Protein AF-A0A2J8XFM3-F1 (afdb_monomer)

Sequence (102 aa):
MSAQSVEEDSILIIPTPDEEEKILRVKLEEDPDGEEGSSIPWNHLPDPEIFRQRFRQFGYQDSPGPREAVSQLRELCRLWLRPETHTKEQILE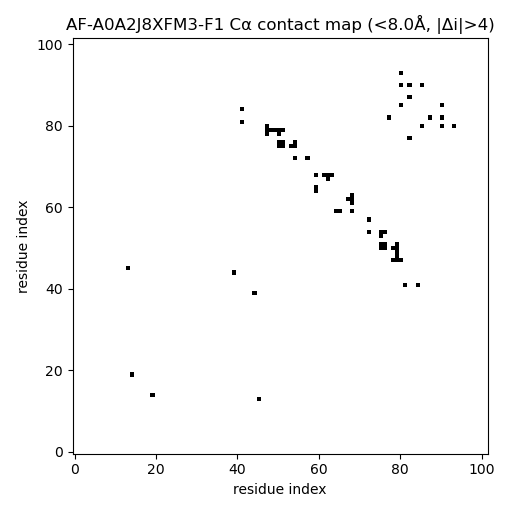LVVLEQFVA

Structure (mmCIF, N/CA/C/O backbone):
data_AF-A0A2J8XFM3-F1
#
_entry.id   AF-A0A2J8XFM3-F1
#
loop_
_atom_site.group_PDB
_atom_site.id
_atom_site.type_symbol
_atom_site.label_atom_id
_atom_site.label_alt_id
_atom_site.label_comp_id
_atom_site.label_asym_id
_atom_site.label_entity_id
_atom_site.label_seq_id
_atom_site.pdbx_PDB_ins_code
_atom_site.Cartn_x
_atom_site.Cartn_y
_atom_site.Cartn_z
_atom_site.occupancy
_atom_site.B_iso_or_equiv
_atom_site.auth_seq_id
_atom_site.auth_comp_id
_atom_site.auth_asym_id
_atom_site.auth_atom_id
_atom_site.pdbx_PDB_model_num
ATOM 1 N N . MET A 1 1 ? 31.824 10.705 43.039 1.00 39.97 1 MET A N 1
ATOM 2 C CA . MET A 1 1 ? 31.173 12.011 42.811 1.00 39.97 1 MET A CA 1
ATOM 3 C C . MET A 1 1 ? 30.597 11.974 41.410 1.00 39.97 1 MET A C 1
ATOM 5 O O . MET A 1 1 ? 31.357 11.769 40.475 1.00 39.97 1 MET A O 1
ATOM 9 N N . SER A 1 2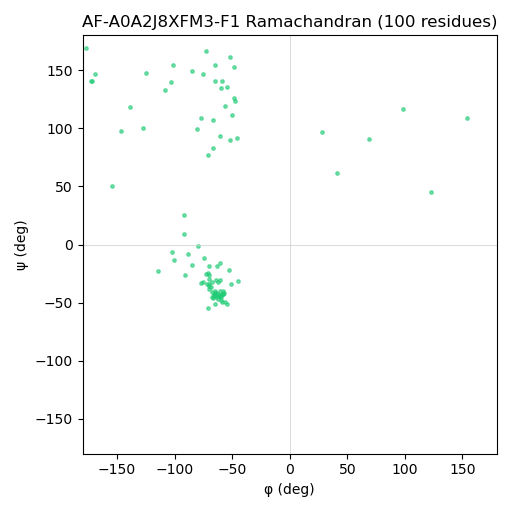 ? 29.271 12.030 41.310 1.00 49.31 2 SER A N 1
ATOM 10 C CA . SER A 1 2 ? 28.509 11.991 40.059 1.00 49.31 2 SER A CA 1
ATOM 11 C C . SER A 1 2 ? 28.399 13.376 39.427 1.00 49.31 2 SER A C 1
ATOM 13 O O . SER A 1 2 ? 28.301 14.361 40.153 1.00 49.31 2 SER A O 1
ATOM 15 N N . ALA A 1 3 ? 28.326 13.404 38.099 1.00 37.09 3 ALA A N 1
ATOM 16 C CA . ALA A 1 3 ? 27.630 14.378 37.254 1.00 37.09 3 ALA A CA 1
ATOM 17 C C . ALA A 1 3 ? 27.718 13.838 35.810 1.00 37.09 3 ALA A C 1
ATOM 19 O O . ALA A 1 3 ? 28.763 13.307 35.452 1.00 37.09 3 ALA A O 1
ATOM 20 N N . GLN A 1 4 ? 26.741 13.905 34.912 1.00 37.56 4 GLN A N 1
ATOM 21 C CA . GLN A 1 4 ? 25.311 14.205 34.946 1.00 37.56 4 GLN A CA 1
ATOM 22 C C . GLN A 1 4 ? 24.790 13.813 33.547 1.00 37.56 4 GLN A C 1
A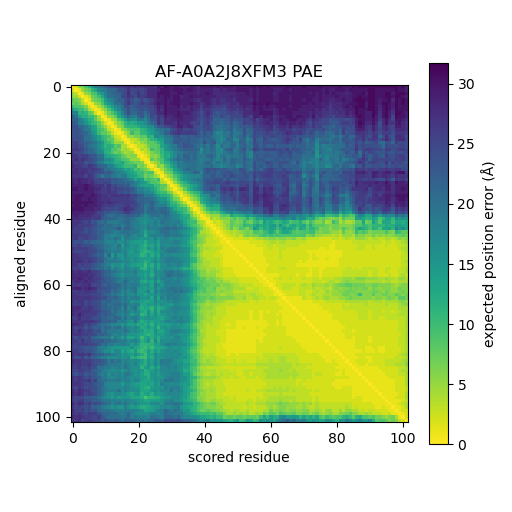TOM 24 O O . GLN A 1 4 ? 25.532 13.897 32.571 1.00 37.56 4 GLN A O 1
ATOM 29 N N . SER A 1 5 ? 23.549 13.340 33.475 1.00 49.31 5 SER A N 1
ATOM 30 C CA . SER A 1 5 ? 22.836 12.972 32.247 1.00 49.31 5 SER A CA 1
ATOM 31 C C . SER A 1 5 ? 22.593 14.191 31.352 1.00 49.31 5 SER A C 1
ATOM 33 O O . SER A 1 5 ? 22.199 15.232 31.876 1.00 49.31 5 SER A O 1
ATOM 35 N N . VAL A 1 6 ? 22.733 14.031 30.036 1.00 38.16 6 VAL A N 1
ATOM 36 C CA . VAL A 1 6 ? 21.989 14.807 29.033 1.00 38.16 6 VAL A CA 1
ATOM 37 C C . VAL A 1 6 ? 21.565 13.860 27.914 1.00 38.16 6 VAL A C 1
ATOM 39 O O . VAL A 1 6 ? 22.383 13.172 27.307 1.00 38.16 6 VAL A O 1
ATOM 42 N N . GLU A 1 7 ? 20.250 13.765 27.771 1.00 54.84 7 GLU A N 1
ATOM 43 C CA . GLU A 1 7 ? 19.514 13.207 26.644 1.00 54.84 7 GLU A CA 1
ATOM 44 C C . GLU A 1 7 ? 19.891 13.987 25.385 1.00 54.84 7 GLU A C 1
ATOM 46 O O . GLU A 1 7 ? 20.005 15.199 25.492 1.00 54.84 7 GLU A O 1
ATOM 51 N N . GLU A 1 8 ? 20.047 13.338 24.229 1.00 44.75 8 GLU A N 1
ATOM 52 C CA . GLU A 1 8 ? 19.640 13.916 22.942 1.00 44.75 8 GLU A CA 1
ATOM 53 C C . GLU A 1 8 ? 19.751 12.892 21.805 1.00 44.75 8 GLU A C 1
ATOM 55 O O . GLU A 1 8 ? 20.661 12.066 21.749 1.00 44.75 8 GLU A O 1
ATOM 60 N N . ASP A 1 9 ? 18.744 12.974 20.938 1.00 35.03 9 ASP A N 1
ATOM 61 C CA . ASP A 1 9 ? 18.542 12.279 19.675 1.00 35.03 9 ASP A CA 1
ATOM 62 C C . ASP A 1 9 ? 18.275 10.772 19.731 1.00 35.03 9 ASP A C 1
ATOM 64 O O . ASP A 1 9 ? 19.139 9.907 19.574 1.00 35.03 9 ASP A O 1
ATOM 68 N N . SER A 1 10 ? 16.974 10.470 19.801 1.00 41.25 10 SER A N 1
ATOM 69 C CA . SER A 1 10 ? 16.411 9.346 19.054 1.00 41.25 10 SER A CA 1
ATOM 70 C C . SER A 1 10 ? 16.844 9.497 17.596 1.00 41.25 10 SER A C 1
ATOM 72 O O . SER A 1 10 ? 16.178 10.168 16.811 1.00 41.25 10 SER A O 1
ATOM 74 N N . ILE A 1 11 ? 17.997 8.922 17.254 1.00 41.75 11 ILE A N 1
ATOM 75 C CA . ILE A 1 11 ? 18.446 8.766 15.880 1.00 41.75 11 ILE A CA 1
ATOM 76 C C . ILE A 1 11 ? 17.271 8.145 15.128 1.00 41.75 11 ILE A C 1
ATOM 78 O O . ILE A 1 11 ? 16.874 7.007 15.389 1.00 41.75 11 ILE A O 1
ATOM 82 N N . LEU A 1 12 ? 16.673 8.928 14.229 1.00 47.50 12 LEU A N 1
ATOM 83 C CA . LEU A 1 12 ? 15.843 8.392 13.169 1.00 47.50 12 LEU A CA 1
ATOM 84 C C . LEU A 1 12 ? 16.782 7.495 12.368 1.00 47.50 12 LEU A C 1
ATOM 86 O O . LEU A 1 12 ? 17.526 7.969 11.510 1.00 47.50 12 LEU A O 1
ATOM 90 N N . ILE A 1 13 ? 16.812 6.206 12.708 1.00 42.06 13 ILE A N 1
ATOM 91 C CA . ILE A 1 13 ? 17.379 5.179 11.844 1.00 42.06 13 ILE A CA 1
ATOM 92 C C . ILE A 1 13 ? 16.438 5.160 10.646 1.00 42.06 13 ILE A C 1
ATOM 94 O O . ILE A 1 13 ? 15.465 4.417 10.628 1.00 42.06 13 ILE A O 1
ATOM 98 N N . ILE A 1 14 ? 16.659 6.071 9.697 1.00 43.75 14 ILE A N 1
ATOM 99 C CA . ILE A 1 14 ? 16.101 5.965 8.358 1.00 43.75 14 ILE A CA 1
ATOM 100 C C . ILE A 1 14 ? 16.816 4.739 7.790 1.00 43.75 14 ILE A C 1
ATOM 102 O O . ILE A 1 14 ? 18.032 4.814 7.583 1.00 43.75 14 ILE A O 1
ATOM 106 N N . PRO A 1 15 ? 16.133 3.589 7.648 1.00 45.50 15 PRO A N 1
ATOM 107 C CA . PRO A 1 15 ? 16.789 2.401 7.137 1.00 45.50 15 PRO A CA 1
ATOM 108 C C . PRO A 1 15 ? 17.311 2.721 5.737 1.00 45.50 15 PRO A C 1
ATOM 110 O O . PRO A 1 15 ? 16.645 3.379 4.936 1.00 45.50 15 PRO A O 1
ATOM 113 N N . THR A 1 16 ? 18.555 2.330 5.480 1.00 40.66 16 THR A N 1
ATOM 114 C CA . THR A 1 16 ? 19.194 2.583 4.186 1.00 40.66 16 THR A CA 1
ATOM 115 C C . THR A 1 16 ? 18.469 1.800 3.084 1.00 40.66 16 THR A C 1
ATOM 117 O O . THR A 1 16 ? 17.885 0.754 3.380 1.00 40.66 16 THR A O 1
ATOM 120 N N . PRO A 1 17 ? 18.521 2.237 1.811 1.00 52.81 17 PRO A N 1
ATOM 121 C CA . PRO A 1 17 ? 17.846 1.546 0.707 1.00 52.81 17 PRO A CA 1
ATOM 122 C C . PRO A 1 17 ? 18.171 0.046 0.649 1.00 52.81 17 PRO A C 1
ATOM 124 O O . PRO A 1 17 ? 17.303 -0.768 0.348 1.00 52.81 17 PRO A O 1
ATOM 127 N N . ASP A 1 18 ? 19.400 -0.328 1.017 1.00 48.00 18 ASP A N 1
ATOM 128 C CA . ASP A 1 18 ? 19.865 -1.714 1.084 1.00 48.00 18 ASP A CA 1
ATOM 129 C C . ASP A 1 18 ? 19.236 -2.522 2.237 1.00 48.00 18 ASP A C 1
ATOM 131 O O . ASP A 1 18 ? 18.981 -3.721 2.087 1.00 48.00 18 ASP A O 1
ATOM 135 N N . GLU A 1 19 ? 18.957 -1.890 3.383 1.00 53.16 19 GLU A N 1
ATOM 136 C CA . GLU A 1 19 ? 18.265 -2.508 4.524 1.00 53.16 19 GLU A CA 1
ATOM 137 C C . GLU A 1 19 ? 16.756 -2.615 4.292 1.00 53.16 19 GLU A C 1
ATOM 139 O O . GLU A 1 19 ? 16.143 -3.605 4.684 1.00 53.16 19 GLU A O 1
ATOM 144 N N . GLU A 1 20 ? 16.160 -1.662 3.582 1.00 51.53 20 GLU A N 1
ATOM 145 C CA . GLU A 1 20 ? 14.763 -1.734 3.151 1.00 51.53 20 GLU A CA 1
ATOM 146 C C . GLU A 1 20 ? 14.561 -2.794 2.071 1.00 51.53 20 GLU A C 1
ATOM 148 O O . GLU A 1 20 ? 13.585 -3.544 2.114 1.00 51.53 20 GLU A O 1
ATOM 153 N N . GLU A 1 21 ? 15.519 -2.931 1.147 1.00 50.19 21 GLU A N 1
ATOM 154 C CA . GLU A 1 21 ? 15.536 -4.058 0.222 1.00 50.19 21 GLU A CA 1
ATOM 155 C C . GLU A 1 21 ? 15.740 -5.364 0.991 1.00 50.19 21 GLU A C 1
ATOM 157 O O . GLU A 1 21 ? 15.222 -6.385 0.578 1.00 50.19 21 GLU A O 1
ATOM 162 N N . LYS A 1 22 ? 16.446 -5.372 2.129 1.00 42.03 22 LYS A N 1
ATOM 163 C CA . LYS A 1 22 ? 16.594 -6.561 2.983 1.00 42.03 22 LYS A CA 1
ATOM 164 C C . LYS A 1 22 ? 15.306 -6.919 3.731 1.00 42.03 22 LYS A C 1
ATOM 166 O O . LYS A 1 22 ? 15.040 -8.107 3.882 1.00 42.03 22 LYS A O 1
ATOM 171 N N . ILE A 1 23 ? 14.504 -5.930 4.133 1.00 53.75 23 ILE A N 1
ATOM 172 C CA . ILE A 1 23 ? 13.144 -6.122 4.669 1.00 53.75 23 ILE A CA 1
ATOM 173 C C . ILE A 1 23 ? 12.223 -6.687 3.574 1.00 53.75 23 ILE A C 1
ATOM 175 O O . ILE A 1 23 ? 11.514 -7.659 3.814 1.00 53.75 23 ILE A O 1
ATOM 179 N N . LEU A 1 24 ? 12.306 -6.159 2.348 1.00 49.88 24 LEU A N 1
ATOM 180 C CA . LEU A 1 24 ? 11.580 -6.660 1.169 1.00 49.88 24 LEU A CA 1
ATOM 181 C C . LEU A 1 24 ? 12.118 -8.012 0.649 1.00 49.88 24 LEU A C 1
ATOM 183 O O . LEU A 1 24 ? 11.388 -8.767 0.012 1.00 49.88 24 LEU A O 1
ATOM 187 N N . ARG A 1 25 ? 13.388 -8.339 0.929 1.00 45.91 25 ARG A N 1
ATOM 188 C CA . ARG A 1 25 ? 14.081 -9.585 0.547 1.00 45.91 25 ARG A CA 1
ATOM 189 C C . ARG A 1 25 ? 13.998 -10.685 1.603 1.00 45.91 25 ARG A C 1
ATOM 191 O O . ARG A 1 25 ? 14.657 -11.714 1.421 1.00 45.91 25 ARG A O 1
ATOM 198 N N . VAL A 1 26 ? 13.199 -10.550 2.669 1.00 46.38 26 VAL A N 1
ATOM 199 C CA . VAL A 1 26 ? 12.851 -11.704 3.520 1.00 46.38 26 VAL A CA 1
ATOM 200 C C . VAL A 1 26 ? 11.905 -12.618 2.734 1.00 46.38 26 VAL A C 1
ATOM 202 O O . VAL A 1 26 ? 10.694 -12.595 2.879 1.00 46.38 26 VAL A O 1
ATOM 205 N N . LYS A 1 27 ? 12.538 -13.363 1.825 1.00 46.44 27 LYS A N 1
ATOM 206 C CA . LYS A 1 27 ? 12.164 -1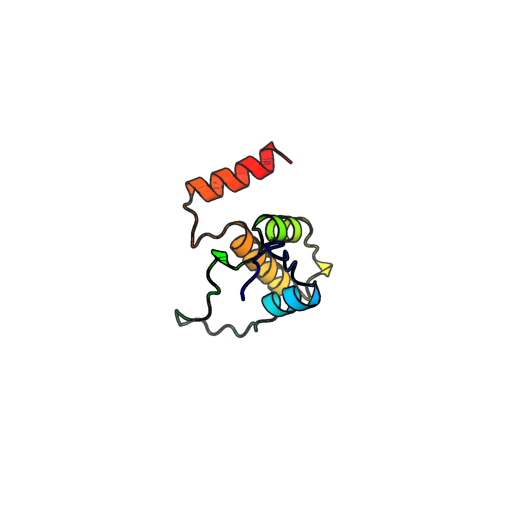4.608 1.165 1.00 46.44 27 LYS A CA 1
ATOM 207 C C . LYS A 1 27 ? 10.668 -14.853 1.012 1.00 46.44 27 LYS A C 1
ATOM 209 O O . LYS A 1 27 ? 10.016 -15.473 1.842 1.00 46.44 27 LYS A O 1
ATOM 214 N N . LEU A 1 28 ? 10.220 -14.491 -0.182 1.00 59.56 28 LEU A N 1
ATOM 215 C CA . LEU A 1 28 ? 9.305 -15.289 -0.980 1.00 59.56 28 LEU A CA 1
ATOM 216 C C . LEU A 1 28 ? 9.758 -16.767 -1.001 1.00 59.56 28 LEU A C 1
ATOM 218 O O . LEU A 1 28 ? 10.554 -17.163 -1.848 1.00 59.56 28 LEU A O 1
ATOM 222 N N . GLU A 1 29 ? 9.248 -17.564 -0.071 1.00 46.06 29 GLU A N 1
ATOM 223 C CA . GLU A 1 29 ? 8.879 -18.961 -0.300 1.00 46.06 29 GLU A CA 1
ATOM 224 C C . GLU A 1 29 ? 7.428 -19.080 0.183 1.00 46.06 29 GLU A C 1
ATOM 226 O O . GLU A 1 29 ? 7.144 -19.057 1.377 1.00 46.06 29 GLU A O 1
ATOM 231 N N . GLU A 1 30 ? 6.495 -19.060 -0.771 1.00 51.41 30 GLU A N 1
ATOM 232 C CA . GLU A 1 30 ? 5.077 -19.315 -0.518 1.00 51.41 30 GLU A CA 1
ATOM 233 C C . GLU A 1 30 ? 4.879 -20.832 -0.345 1.00 51.41 30 GLU A C 1
ATOM 235 O O . GLU A 1 30 ? 4.922 -21.559 -1.335 1.00 51.41 30 GLU A O 1
ATOM 240 N N . ASP A 1 31 ? 4.606 -21.286 0.881 1.00 35.81 31 ASP A N 1
ATOM 241 C CA . ASP A 1 31 ? 3.778 -22.473 1.140 1.00 35.81 31 ASP A CA 1
ATOM 242 C C . ASP A 1 31 ? 2.425 -21.989 1.717 1.00 35.81 31 ASP A C 1
ATOM 244 O O . ASP A 1 31 ? 2.417 -21.117 2.591 1.00 35.81 31 ASP A O 1
ATOM 248 N N . PRO A 1 32 ? 1.265 -22.476 1.224 1.00 53.00 32 PRO A N 1
ATOM 249 C CA . PRO A 1 32 ? -0.032 -21.819 1.416 1.00 53.00 32 PRO A CA 1
ATOM 250 C C . PRO A 1 32 ? -0.835 -22.280 2.645 1.00 53.00 32 PRO A C 1
ATOM 252 O O . PRO A 1 32 ? -2.053 -22.133 2.640 1.00 53.00 32 PRO A O 1
ATOM 255 N N . ASP A 1 33 ? -0.204 -22.797 3.701 1.00 43.91 33 ASP A N 1
ATOM 256 C CA . ASP A 1 33 ? -0.919 -23.298 4.882 1.00 43.91 33 ASP A CA 1
ATOM 257 C C . ASP A 1 33 ? -0.112 -23.053 6.170 1.00 43.91 33 ASP A C 1
ATOM 259 O O . ASP A 1 33 ? 0.770 -23.834 6.520 1.00 43.91 33 ASP A O 1
ATOM 263 N N . GLY A 1 34 ? -0.413 -21.984 6.911 1.00 41.75 34 GLY A N 1
ATOM 264 C CA . GLY A 1 34 ? 0.159 -21.805 8.248 1.00 41.75 34 GLY A CA 1
ATOM 265 C C . GLY A 1 34 ? 0.247 -20.359 8.698 1.00 41.75 34 GLY A C 1
ATOM 266 O O . GLY A 1 34 ? 1.078 -19.590 8.224 1.00 41.75 34 GLY A O 1
ATOM 267 N N . GLU A 1 35 ? -0.608 -20.007 9.652 1.00 50.84 35 GLU A N 1
ATOM 268 C CA . GLU A 1 35 ? -0.355 -18.901 10.564 1.00 50.84 35 GLU A CA 1
ATOM 269 C C . GLU A 1 35 ? 1.058 -18.974 11.170 1.00 50.84 35 GLU A C 1
ATOM 271 O O . GLU A 1 35 ? 1.592 -20.049 11.433 1.00 50.84 35 GLU A O 1
ATOM 276 N N . GLU A 1 36 ? 1.540 -17.778 11.518 1.00 47.84 36 GLU A N 1
ATOM 277 C CA . GLU A 1 36 ? 2.465 -17.494 12.617 1.00 47.84 36 GLU A CA 1
ATOM 278 C C . GLU A 1 36 ? 3.961 -17.339 12.276 1.00 47.84 36 GLU A C 1
ATOM 280 O O . GLU A 1 36 ? 4.682 -18.274 11.945 1.00 47.84 36 GLU A O 1
ATOM 285 N N . GLY A 1 37 ? 4.463 -16.119 12.522 1.00 47.16 37 GLY A N 1
ATOM 286 C CA . GLY A 1 37 ? 5.706 -16.021 13.288 1.00 47.16 37 GLY A CA 1
ATOM 287 C C . GLY A 1 37 ? 6.908 -15.312 12.672 1.00 47.16 37 GLY A C 1
ATOM 288 O O . GLY A 1 37 ? 8.025 -15.783 12.857 1.00 47.16 37 GLY A O 1
ATOM 289 N N . SER A 1 38 ? 6.747 -14.137 12.057 1.00 51.09 38 SER A N 1
ATOM 290 C CA . SER A 1 38 ? 7.800 -13.108 12.171 1.00 51.09 38 SER A CA 1
ATOM 291 C C . SER A 1 38 ? 7.260 -11.690 11.980 1.00 51.09 38 SER A C 1
ATOM 293 O O . SER A 1 38 ? 7.755 -10.907 11.175 1.00 51.09 38 SER A O 1
ATOM 295 N N . SER A 1 39 ? 6.193 -11.341 12.698 1.00 57.59 39 SER A N 1
ATOM 296 C CA . SER A 1 39 ? 5.671 -9.977 12.636 1.00 57.59 39 SER A CA 1
ATOM 297 C C . SER A 1 39 ? 6.517 -9.087 13.533 1.00 57.59 39 SER A C 1
ATOM 299 O O . SER A 1 39 ? 6.319 -9.049 14.748 1.00 57.59 39 SER A O 1
ATOM 301 N N . ILE A 1 40 ? 7.459 -8.356 12.935 1.00 62.28 40 ILE A N 1
ATOM 302 C CA . ILE A 1 40 ? 7.964 -7.124 13.544 1.00 62.28 40 ILE A CA 1
ATOM 303 C C . ILE A 1 40 ? 6.721 -6.326 13.974 1.00 62.28 40 ILE A C 1
ATOM 305 O O . ILE A 1 40 ? 5.847 -6.093 13.134 1.00 62.28 40 ILE A O 1
ATOM 309 N N . PRO A 1 41 ? 6.575 -5.954 15.259 1.00 69.56 41 PRO A N 1
ATOM 310 C CA . PRO A 1 41 ? 5.413 -5.192 15.687 1.00 69.56 41 PRO A CA 1
ATOM 311 C C . PRO A 1 41 ? 5.292 -3.928 14.835 1.00 69.56 41 PRO A C 1
ATOM 313 O O . PRO A 1 41 ? 6.289 -3.238 14.627 1.00 69.56 41 PRO A O 1
ATOM 316 N N . TRP A 1 42 ? 4.084 -3.598 14.369 1.00 71.94 42 TRP A N 1
ATOM 317 C CA . TRP A 1 42 ? 3.825 -2.441 13.496 1.00 71.94 42 TRP A CA 1
ATOM 318 C C . TRP A 1 42 ? 4.377 -1.113 14.039 1.00 71.94 42 TRP A C 1
ATOM 320 O O . TRP A 1 42 ? 4.654 -0.188 13.279 1.00 71.94 42 TRP A O 1
ATOM 330 N N . ASN A 1 43 ? 4.592 -1.039 15.353 1.00 69.31 43 ASN A N 1
ATOM 331 C CA . ASN A 1 43 ? 5.197 0.093 16.053 1.00 69.31 43 ASN A CA 1
ATOM 332 C C . ASN A 1 43 ? 6.700 0.280 15.769 1.00 69.31 43 ASN A C 1
ATOM 334 O O . ASN A 1 43 ? 7.229 1.353 16.032 1.00 69.31 43 ASN A O 1
ATOM 338 N N . HIS A 1 44 ? 7.388 -0.743 15.261 1.00 76.44 44 HIS A N 1
ATOM 339 C CA . HIS A 1 44 ? 8.800 -0.686 14.866 1.00 76.44 44 HIS A CA 1
ATOM 340 C C . HIS A 1 44 ? 8.986 -0.568 13.352 1.00 76.44 44 HIS A C 1
ATOM 342 O O . HIS A 1 44 ? 10.115 -0.416 12.890 1.00 76.44 44 HIS A O 1
ATOM 348 N N . LEU A 1 45 ? 7.902 -0.668 12.578 1.00 78.38 45 LEU A N 1
ATOM 349 C CA . LEU A 1 45 ? 7.971 -0.462 11.140 1.00 78.38 45 LEU A CA 1
ATOM 350 C C . LEU A 1 45 ? 8.097 1.034 10.824 1.00 78.38 45 LEU A C 1
ATOM 352 O O . LEU A 1 45 ? 7.495 1.849 11.532 1.00 78.38 45 LEU A O 1
ATOM 356 N N . PRO A 1 46 ? 8.823 1.386 9.746 1.00 83.69 46 PRO A N 1
ATOM 357 C CA . PRO A 1 46 ? 8.926 2.759 9.264 1.00 83.69 46 PRO A CA 1
ATOM 358 C C . PRO A 1 46 ? 7.557 3.417 9.059 1.00 83.69 46 PRO A C 1
ATOM 360 O O . PRO A 1 46 ? 6.532 2.733 8.941 1.00 83.69 46 PRO A O 1
ATOM 363 N N . ASP A 1 47 ? 7.554 4.748 9.003 1.00 89.19 47 ASP A N 1
ATOM 364 C CA . ASP A 1 47 ? 6.349 5.550 8.781 1.00 89.19 47 ASP A CA 1
ATOM 365 C C . ASP A 1 47 ? 5.535 5.006 7.583 1.00 89.19 47 ASP A C 1
ATOM 367 O O . ASP A 1 47 ? 6.101 4.841 6.494 1.00 89.19 47 ASP A O 1
ATOM 371 N N . PRO A 1 48 ? 4.226 4.714 7.755 1.00 90.62 48 PRO A N 1
ATOM 372 C CA . PRO A 1 48 ? 3.324 4.326 6.668 1.00 90.62 48 PRO A CA 1
ATOM 373 C C . PRO A 1 48 ? 3.434 5.187 5.403 1.00 90.62 48 PRO A C 1
ATOM 375 O O . PRO A 1 48 ? 3.245 4.681 4.294 1.00 90.62 48 PRO A O 1
ATOM 378 N N . GLU A 1 49 ? 3.762 6.472 5.554 1.00 92.38 49 GLU A N 1
ATOM 379 C CA . GLU A 1 49 ? 3.908 7.419 4.451 1.00 92.38 49 GLU A CA 1
ATOM 380 C C . GLU A 1 49 ? 5.029 7.031 3.472 1.00 92.38 49 GLU A C 1
ATOM 382 O O . GLU A 1 49 ? 4.890 7.215 2.260 1.00 92.38 49 GLU A O 1
ATOM 387 N N . ILE A 1 50 ? 6.107 6.403 3.955 1.00 93.50 50 ILE A N 1
ATOM 388 C CA . ILE A 1 50 ? 7.207 5.921 3.102 1.00 93.50 50 ILE A CA 1
ATOM 389 C C . ILE A 1 50 ? 6.694 4.839 2.143 1.00 93.50 50 ILE A C 1
ATOM 391 O O . ILE A 1 50 ? 6.989 4.854 0.944 1.00 93.50 50 ILE A O 1
ATOM 395 N N . PHE A 1 51 ? 5.887 3.906 2.652 1.00 94.38 51 PHE A N 1
ATOM 396 C CA . PHE A 1 51 ? 5.322 2.820 1.852 1.00 94.38 51 PHE A CA 1
ATOM 397 C C . PHE A 1 51 ? 4.270 3.324 0.868 1.00 94.38 51 PHE A C 1
ATOM 399 O O . PHE A 1 51 ? 4.231 2.852 -0.270 1.00 94.38 51 PH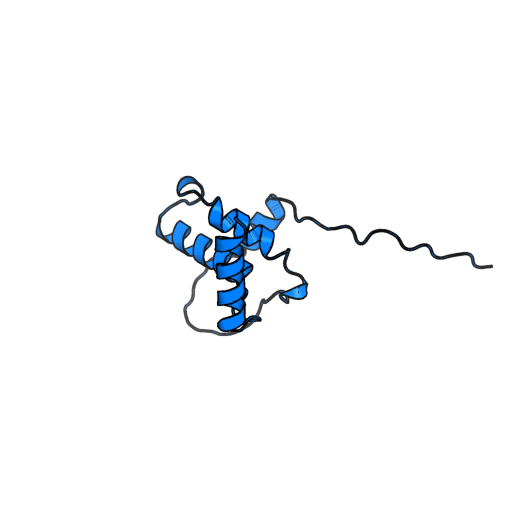E A O 1
ATOM 406 N N . ARG A 1 52 ? 3.481 4.334 1.256 1.00 94.38 52 ARG A N 1
ATOM 407 C CA . ARG A 1 52 ? 2.550 5.007 0.344 1.00 94.38 52 ARG A CA 1
ATOM 408 C C . ARG A 1 52 ? 3.275 5.609 -0.854 1.00 94.38 52 ARG A C 1
ATOM 410 O O . ARG A 1 52 ? 2.876 5.386 -1.997 1.00 94.38 52 ARG A O 1
ATOM 417 N N . GLN A 1 53 ? 4.347 6.357 -0.605 1.00 94.31 53 GLN A N 1
ATOM 418 C CA . GLN A 1 53 ? 5.118 6.996 -1.670 1.00 94.31 53 GLN A CA 1
ATOM 419 C C . GLN A 1 53 ? 5.709 5.959 -2.623 1.00 94.31 53 GLN A C 1
ATOM 421 O O . GLN A 1 53 ? 5.565 6.103 -3.836 1.00 94.31 53 GLN A O 1
ATOM 426 N N . ARG A 1 54 ? 6.283 4.873 -2.092 1.00 94.81 54 ARG A N 1
ATOM 427 C CA . ARG A 1 54 ? 6.781 3.752 -2.905 1.00 94.81 54 ARG A CA 1
ATOM 428 C C . ARG A 1 54 ? 5.685 3.107 -3.731 1.00 94.81 54 ARG A C 1
ATOM 430 O O . ARG A 1 54 ? 5.884 2.893 -4.917 1.00 94.81 54 ARG A O 1
ATOM 437 N N . PHE A 1 55 ? 4.524 2.847 -3.134 1.00 95.56 55 PHE A N 1
ATOM 438 C CA . PHE A 1 55 ? 3.381 2.280 -3.844 1.00 95.56 55 PHE A CA 1
ATOM 439 C C . PHE A 1 55 ? 2.958 3.157 -5.031 1.00 95.56 55 PHE A C 1
ATOM 441 O O . PHE A 1 55 ? 2.685 2.646 -6.113 1.00 95.56 55 PHE A O 1
ATOM 448 N N . ARG A 1 56 ? 2.934 4.484 -4.851 1.00 94.50 56 ARG A N 1
ATOM 449 C CA . ARG A 1 56 ? 2.544 5.438 -5.901 1.00 94.50 56 ARG A CA 1
ATOM 450 C C . ARG A 1 56 ? 3.613 5.653 -6.969 1.00 94.50 56 ARG A C 1
ATOM 452 O O . ARG A 1 56 ? 3.262 5.915 -8.115 1.00 94.50 56 ARG A O 1
ATOM 459 N N . GLN A 1 57 ? 4.886 5.568 -6.597 1.00 95.44 57 GLN A N 1
ATOM 460 C CA . GLN A 1 57 ? 6.018 5.753 -7.509 1.00 95.44 57 GLN A CA 1
ATOM 461 C C . GLN A 1 57 ? 6.450 4.454 -8.200 1.00 95.44 57 GLN A C 1
ATOM 463 O O . GLN A 1 57 ? 7.268 4.508 -9.113 1.00 95.44 57 GLN A O 1
ATOM 468 N N . PHE A 1 58 ? 5.895 3.314 -7.784 1.00 95.81 58 PHE A N 1
ATOM 469 C CA . PHE A 1 58 ? 6.210 2.003 -8.330 1.00 95.81 58 PHE A CA 1
ATOM 470 C C . PHE A 1 58 ? 5.977 1.950 -9.844 1.00 95.81 58 PHE A C 1
ATOM 472 O O . PHE A 1 58 ? 4.854 2.120 -10.330 1.00 95.81 58 PHE A O 1
ATOM 479 N N . GLY A 1 59 ? 7.041 1.678 -10.592 1.00 93.94 59 GLY A N 1
ATOM 480 C CA . GLY A 1 59 ? 7.008 1.421 -12.019 1.00 93.94 59 GLY A CA 1
ATOM 481 C C . GLY A 1 59 ? 7.102 -0.069 -12.323 1.00 93.94 59 GLY A C 1
ATOM 482 O O . GLY A 1 59 ? 7.670 -0.859 -11.578 1.00 93.94 59 GLY A O 1
ATOM 483 N N . TYR A 1 60 ? 6.580 -0.481 -13.477 1.00 91.44 60 TYR A N 1
ATOM 484 C CA . TYR A 1 60 ? 6.659 -1.884 -13.894 1.00 91.44 60 TYR A CA 1
ATOM 485 C C . TYR A 1 60 ? 8.110 -2.373 -14.047 1.00 91.44 60 TYR A C 1
ATOM 487 O O . TYR A 1 60 ? 8.405 -3.538 -13.785 1.00 91.44 60 TYR A O 1
ATOM 495 N N . GLN A 1 61 ? 9.022 -1.470 -14.421 1.00 92.31 61 GLN A N 1
ATOM 496 C CA . GLN A 1 61 ? 10.456 -1.736 -14.533 1.00 92.31 61 GLN A CA 1
ATOM 497 C C . GLN A 1 61 ? 11.129 -2.113 -13.206 1.00 92.31 61 GLN A C 1
ATOM 499 O O . GLN A 1 61 ? 12.210 -2.694 -13.232 1.00 92.31 61 GLN A O 1
ATOM 504 N N . ASP A 1 62 ? 10.494 -1.813 -12.071 1.00 85.62 62 ASP A N 1
ATOM 505 C CA . ASP A 1 62 ? 11.005 -2.146 -10.738 1.00 85.62 62 ASP A CA 1
ATOM 506 C C . ASP A 1 62 ? 10.744 -3.622 -10.380 1.00 85.62 62 ASP A C 1
ATOM 508 O O . ASP A 1 62 ? 11.157 -4.105 -9.325 1.00 85.62 62 ASP A O 1
ATOM 512 N N . SER A 1 63 ? 10.086 -4.366 -11.280 1.00 93.50 63 SER A N 1
ATOM 513 C CA . SER A 1 63 ? 9.768 -5.781 -11.120 1.00 93.50 63 SER A CA 1
ATOM 514 C C . SER A 1 63 ? 10.278 -6.637 -12.288 1.00 93.50 63 SER A C 1
ATOM 516 O O . SER A 1 63 ? 10.279 -6.195 -13.439 1.00 93.50 63 SER A O 1
ATOM 518 N N . PRO A 1 64 ? 10.659 -7.901 -12.030 1.00 91.25 64 PRO A N 1
ATOM 519 C CA . PRO A 1 64 ? 11.065 -8.838 -13.078 1.00 91.25 64 PRO A CA 1
ATOM 520 C C . PRO A 1 64 ? 9.883 -9.371 -13.911 1.00 91.25 64 PRO A C 1
ATOM 522 O O . PRO A 1 64 ? 10.099 -9.987 -14.955 1.00 91.25 64 PRO A O 1
ATOM 525 N N . GLY A 1 65 ? 8.642 -9.148 -13.472 1.00 93.50 65 GLY A N 1
ATOM 526 C CA . GLY A 1 65 ? 7.449 -9.669 -14.122 1.00 93.50 65 GLY A CA 1
ATOM 527 C C . GLY A 1 65 ? 6.151 -9.201 -13.459 1.00 93.50 65 GLY A C 1
ATOM 528 O O . GLY A 1 65 ? 6.161 -8.628 -12.369 1.00 93.50 65 GLY A O 1
ATOM 529 N N . PRO A 1 66 ? 4.997 -9.444 -14.103 1.00 95.06 66 PRO A N 1
ATOM 530 C CA . PRO A 1 66 ? 3.715 -8.920 -13.644 1.00 95.06 66 PRO A CA 1
ATOM 531 C C . PRO A 1 66 ? 3.229 -9.585 -12.354 1.00 95.06 66 PRO A C 1
ATOM 533 O O . PRO A 1 66 ? 2.541 -8.943 -11.561 1.00 95.06 66 PRO A O 1
ATOM 536 N N . ARG A 1 67 ? 3.589 -10.855 -12.118 1.00 95.94 67 ARG A N 1
ATOM 537 C CA . ARG A 1 67 ? 3.254 -11.547 -10.867 1.00 95.94 67 ARG A CA 1
ATOM 538 C C . ARG A 1 67 ? 3.997 -10.897 -9.703 1.00 95.94 67 ARG A C 1
ATOM 540 O O . ARG A 1 67 ? 3.389 -10.593 -8.680 1.00 95.94 67 ARG A O 1
ATOM 547 N N . GLU A 1 68 ? 5.283 -10.638 -9.891 1.00 94.44 68 GLU A N 1
ATOM 548 C CA . GLU A 1 68 ?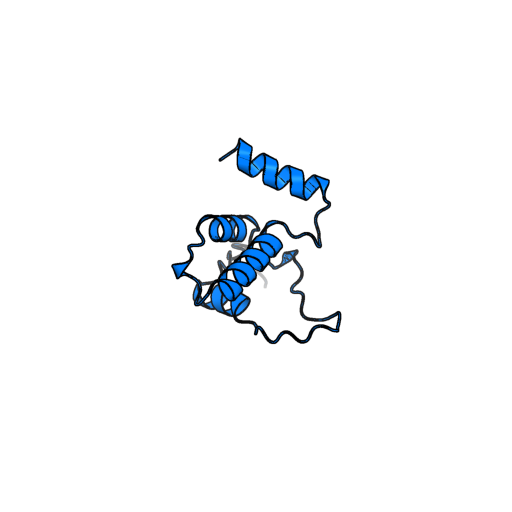 6.159 -10.017 -8.906 1.00 94.44 68 GLU A CA 1
ATOM 549 C C . GLU A 1 68 ? 5.764 -8.558 -8.669 1.00 94.44 68 GLU A C 1
ATOM 551 O O . GLU A 1 68 ? 5.673 -8.148 -7.515 1.00 94.44 68 GLU A O 1
ATOM 556 N N . ALA A 1 69 ? 5.408 -7.817 -9.727 1.00 94.81 69 ALA A N 1
ATOM 557 C CA . ALA A 1 69 ? 4.861 -6.464 -9.625 1.00 94.81 69 ALA A CA 1
ATOM 558 C C . ALA A 1 69 ? 3.637 -6.417 -8.705 1.00 94.81 69 ALA A C 1
ATOM 560 O O . ALA A 1 69 ? 3.569 -5.621 -7.771 1.00 94.81 69 ALA A O 1
ATOM 561 N N . VAL A 1 70 ? 2.666 -7.304 -8.943 1.00 95.94 70 VAL A N 1
ATOM 562 C CA . VAL A 1 70 ? 1.443 -7.378 -8.135 1.00 95.94 70 VAL A CA 1
ATOM 563 C C . VAL A 1 70 ? 1.761 -7.787 -6.699 1.00 95.94 70 VAL A C 1
ATOM 565 O O . VAL A 1 70 ? 1.163 -7.240 -5.774 1.00 95.94 70 VAL A O 1
ATOM 568 N N . SER A 1 71 ? 2.689 -8.721 -6.494 1.00 94.50 71 SER A N 1
ATOM 569 C CA . SER A 1 71 ? 3.108 -9.140 -5.155 1.00 94.50 71 SER A CA 1
ATOM 570 C C . SER A 1 71 ? 3.736 -7.986 -4.369 1.00 94.50 71 SER A C 1
ATOM 572 O O . SER A 1 71 ? 3.348 -7.736 -3.231 1.00 94.50 71 SER A O 1
ATOM 574 N N . GLN A 1 72 ? 4.656 -7.239 -4.984 1.00 94.88 72 GLN A N 1
ATOM 575 C CA . GLN A 1 72 ? 5.316 -6.092 -4.356 1.00 94.88 72 GLN A CA 1
ATOM 576 C C . GLN A 1 72 ? 4.330 -4.953 -4.076 1.00 94.88 72 GLN A C 1
ATOM 578 O O . GLN A 1 72 ? 4.323 -4.404 -2.977 1.00 94.88 72 GLN A O 1
ATOM 583 N N . LEU A 1 73 ? 3.437 -4.642 -5.021 1.00 96.19 73 LEU A N 1
ATOM 584 C CA . LEU A 1 73 ? 2.375 -3.653 -4.816 1.00 96.19 73 LEU A CA 1
ATOM 585 C C . LEU A 1 73 ? 1.435 -4.044 -3.669 1.00 96.19 73 LEU A C 1
ATOM 587 O O . LEU A 1 73 ? 1.035 -3.180 -2.890 1.00 96.19 73 LEU A O 1
ATOM 591 N N . ARG A 1 74 ? 1.085 -5.330 -3.537 1.00 95.94 74 ARG A N 1
ATOM 592 C CA . ARG A 1 74 ? 0.270 -5.823 -2.414 1.00 95.94 74 ARG A CA 1
ATOM 593 C C . ARG A 1 74 ? 0.966 -5.606 -1.080 1.00 95.94 74 ARG A C 1
ATOM 595 O O . ARG A 1 74 ? 0.318 -5.129 -0.155 1.00 95.94 74 ARG A O 1
ATOM 602 N N . GLU A 1 75 ? 2.256 -5.909 -0.999 1.00 94.75 75 GLU A N 1
ATOM 603 C CA . GLU A 1 75 ? 3.015 -5.731 0.237 1.00 94.75 75 GLU A CA 1
ATOM 604 C C . GLU A 1 75 ? 3.172 -4.250 0.595 1.00 94.75 75 GLU A C 1
ATOM 606 O O . GLU A 1 75 ? 2.869 -3.852 1.714 1.00 94.75 75 GLU A O 1
ATOM 611 N N . LEU A 1 76 ? 3.523 -3.397 -0.371 1.00 95.44 76 LEU A N 1
ATOM 612 C CA . LEU A 1 76 ? 3.586 -1.947 -0.162 1.00 95.44 76 LEU A CA 1
ATOM 613 C C . LEU A 1 76 ? 2.237 -1.377 0.302 1.00 95.44 76 LEU A C 1
ATOM 615 O O . LEU A 1 76 ? 2.190 -0.569 1.228 1.00 95.44 76 LEU A O 1
ATOM 619 N N . CYS A 1 77 ? 1.132 -1.830 -0.296 1.00 94.75 77 CYS A N 1
ATOM 620 C CA . CYS A 1 77 ? -0.220 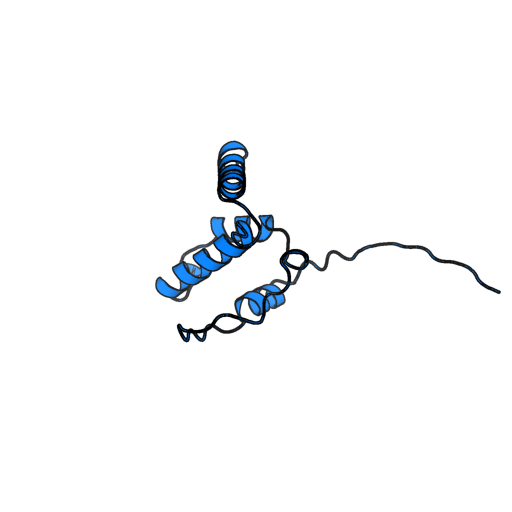-1.445 0.105 1.00 94.75 77 CYS A CA 1
ATOM 621 C C . CYS A 1 77 ? -0.552 -1.914 1.529 1.00 94.75 77 CYS A C 1
ATOM 623 O O . CYS A 1 77 ? -1.118 -1.157 2.315 1.00 94.75 77 CYS A O 1
ATOM 625 N N . ARG A 1 78 ? -0.157 -3.138 1.896 1.00 94.25 78 ARG A N 1
ATOM 626 C CA . ARG A 1 78 ? -0.336 -3.679 3.246 1.00 94.25 78 ARG A CA 1
ATOM 627 C C . ARG A 1 78 ? 0.469 -2.895 4.281 1.00 94.25 78 ARG A C 1
ATOM 629 O O . ARG A 1 78 ? -0.083 -2.533 5.312 1.00 94.25 78 ARG A O 1
ATOM 636 N N . LEU A 1 79 ? 1.732 -2.583 3.999 1.00 93.69 79 LEU A N 1
ATOM 637 C CA . LEU A 1 79 ? 2.604 -1.819 4.899 1.00 93.69 79 LEU A CA 1
ATOM 638 C C . LEU A 1 79 ? 2.152 -0.360 5.059 1.00 93.69 79 LEU A C 1
ATOM 640 O O . LEU A 1 79 ? 2.289 0.212 6.143 1.00 93.69 79 LEU A O 1
ATOM 644 N N . TRP A 1 80 ? 1.569 0.218 4.006 1.00 94.25 80 TRP A N 1
ATOM 645 C CA . TRP A 1 80 ? 0.938 1.535 4.051 1.00 94.25 80 TRP A CA 1
ATOM 646 C C . TRP A 1 80 ? -0.373 1.520 4.853 1.00 94.25 80 TRP A C 1
ATOM 648 O O . TRP A 1 80 ? -0.531 2.296 5.793 1.00 94.25 80 TRP A O 1
ATOM 658 N N . LEU A 1 81 ? -1.319 0.642 4.511 1.00 94.94 81 LEU A N 1
ATOM 659 C CA . LEU A 1 81 ? -2.670 0.664 5.082 1.00 94.94 81 LEU A CA 1
ATOM 660 C C . LEU A 1 81 ? -2.792 -0.084 6.412 1.00 94.94 81 LEU A C 1
ATOM 662 O 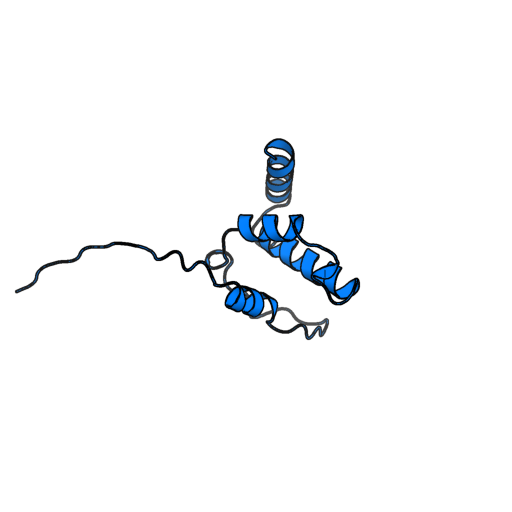O . LEU A 1 81 ? -3.765 0.139 7.127 1.00 94.94 81 LEU A O 1
ATOM 666 N N . ARG A 1 82 ? -1.838 -0.959 6.745 1.00 93.50 82 ARG A N 1
ATOM 667 C CA . ARG A 1 82 ? -1.764 -1.773 7.973 1.00 93.50 82 ARG A CA 1
ATOM 668 C C . ARG A 1 82 ? -3.125 -2.357 8.390 1.00 93.50 82 ARG A C 1
ATOM 670 O O . ARG A 1 82 ? -3.634 -2.023 9.466 1.00 93.50 82 ARG A O 1
ATOM 677 N N . PRO A 1 83 ? -3.757 -3.198 7.549 1.00 93.31 83 PRO A N 1
ATOM 678 C CA . PRO A 1 83 ? -5.087 -3.751 7.822 1.00 93.31 83 PRO A CA 1
ATOM 679 C C . PRO A 1 83 ? -5.167 -4.593 9.106 1.00 93.31 83 PRO A C 1
ATOM 681 O O . PRO A 1 83 ? -6.255 -4.850 9.608 1.00 93.31 83 PRO A O 1
ATOM 684 N N . GLU A 1 84 ? -4.028 -5.007 9.654 1.00 92.62 84 GLU A N 1
ATOM 685 C CA . GLU A 1 84 ? -3.909 -5.700 10.935 1.00 92.62 84 GLU A CA 1
ATOM 686 C C . GLU A 1 84 ? -4.151 -4.782 12.140 1.00 92.62 84 GLU A C 1
ATOM 688 O O . GLU A 1 84 ? -4.519 -5.264 13.210 1.00 92.62 84 GLU A O 1
ATOM 693 N N . THR A 1 85 ? -3.928 -3.472 11.990 1.00 91.62 85 THR A N 1
ATOM 694 C CA . THR A 1 85 ? -4.090 -2.479 13.065 1.00 91.62 85 THR A CA 1
ATOM 695 C C . THR A 1 85 ? -5.215 -1.485 12.806 1.00 91.62 85 THR A C 1
ATOM 697 O O . THR A 1 85 ? -5.718 -0.897 13.761 1.00 91.62 85 THR A O 1
ATOM 700 N N . HIS A 1 86 ? -5.608 -1.282 11.546 1.00 93.94 86 HIS A N 1
ATOM 701 C CA . HIS A 1 86 ? -6.640 -0.320 11.167 1.00 93.94 86 HIS A CA 1
ATOM 702 C C . HIS A 1 86 ? -7.983 -0.982 10.849 1.00 93.94 86 HIS A C 1
ATOM 704 O O . HIS A 1 86 ? -8.055 -2.007 10.169 1.00 93.94 86 HIS A O 1
ATOM 710 N N . THR A 1 87 ? -9.074 -0.352 11.286 1.00 97.38 87 THR A N 1
ATOM 711 C CA . THR A 1 87 ? -10.427 -0.723 10.859 1.00 97.38 87 THR A CA 1
ATOM 712 C C . THR A 1 87 ? -10.681 -0.298 9.413 1.00 97.38 87 THR A C 1
ATOM 714 O O . THR A 1 87 ? -9.960 0.518 8.838 1.00 97.38 87 THR A O 1
ATOM 717 N N . LYS A 1 88 ? -11.755 -0.820 8.811 1.00 97.50 88 LYS A N 1
ATOM 718 C CA . LYS A 1 88 ? -12.151 -0.453 7.443 1.00 97.50 88 LYS A CA 1
ATOM 719 C C . LYS A 1 88 ? -12.403 1.046 7.303 1.00 97.50 88 LYS A C 1
ATOM 721 O O . LYS A 1 88 ? -12.015 1.631 6.301 1.00 97.50 88 LYS A O 1
ATOM 726 N N . GLU A 1 89 ? -13.034 1.657 8.300 1.00 97.94 89 GLU A N 1
ATOM 727 C CA . GLU A 1 89 ? -13.333 3.088 8.326 1.00 97.94 89 GLU A CA 1
ATOM 728 C C . GLU A 1 89 ? -12.045 3.913 8.380 1.00 97.94 89 GLU A C 1
ATOM 730 O O . GLU A 1 89 ? -11.915 4.871 7.626 1.00 97.94 89 GLU A O 1
ATOM 735 N N . GLN A 1 90 ? -11.066 3.492 9.189 1.00 96.44 90 GLN A N 1
ATOM 736 C CA . GLN A 1 90 ? -9.753 4.139 9.264 1.00 96.44 90 GLN A CA 1
ATOM 737 C C . GLN A 1 90 ? -8.981 4.012 7.945 1.00 96.44 90 GLN A C 1
ATOM 739 O O . GLN A 1 90 ? -8.417 4.988 7.463 1.00 96.44 90 GLN A O 1
ATOM 744 N N . ILE A 1 91 ? -8.995 2.831 7.317 1.00 96.38 91 ILE A N 1
ATOM 745 C CA . ILE A 1 91 ? -8.384 2.628 5.994 1.00 96.38 91 ILE A CA 1
ATOM 746 C C . ILE A 1 91 ? -9.041 3.539 4.951 1.00 96.38 91 ILE A C 1
ATOM 748 O O . ILE A 1 91 ? -8.346 4.162 4.149 1.00 96.38 91 ILE A O 1
ATOM 752 N N . LEU A 1 92 ? -10.373 3.634 4.956 1.00 97.00 92 LEU A N 1
ATOM 753 C CA . LEU A 1 92 ? -11.092 4.526 4.050 1.00 97.00 92 LEU A CA 1
ATOM 754 C C . LEU A 1 92 ? -10.729 5.988 4.297 1.00 97.00 92 LEU A C 1
ATOM 756 O O . LEU A 1 92 ? -10.497 6.708 3.334 1.00 97.00 92 LEU A O 1
ATOM 760 N N . GLU A 1 93 ? -10.638 6.418 5.553 1.00 95.12 93 GLU A N 1
ATOM 761 C CA . GLU A 1 93 ? -10.216 7.774 5.900 1.00 95.12 93 GLU A CA 1
ATOM 762 C C . GLU A 1 93 ? -8.803 8.075 5.385 1.00 95.12 93 GLU A C 1
ATOM 764 O O . GLU A 1 93 ? -8.607 9.116 4.768 1.00 95.12 93 GLU A O 1
ATOM 769 N N . LEU A 1 94 ? -7.847 7.148 5.520 1.00 94.06 94 LEU A N 1
ATOM 770 C CA . LEU A 1 94 ? -6.491 7.307 4.976 1.00 94.06 94 LEU A CA 1
ATOM 771 C C . LEU A 1 94 ? -6.490 7.492 3.451 1.00 94.06 94 LEU A C 1
ATOM 773 O O . LEU A 1 94 ? -5.845 8.407 2.938 1.00 94.06 94 LEU A O 1
ATOM 777 N N . VAL A 1 95 ? -7.225 6.650 2.720 1.00 93.88 95 VAL A N 1
ATOM 778 C CA . VAL A 1 95 ? -7.306 6.728 1.250 1.00 93.88 95 VAL A CA 1
ATOM 779 C C . VAL A 1 95 ? -8.053 7.987 0.798 1.00 93.88 95 VAL A C 1
ATOM 781 O O . VAL A 1 95 ? -7.688 8.608 -0.200 1.00 93.88 95 VAL A O 1
ATOM 784 N N . VAL A 1 96 ? -9.087 8.397 1.535 1.00 95.12 96 VAL A N 1
ATOM 785 C CA . VAL A 1 96 ? -9.803 9.652 1.286 1.00 95.12 96 VAL A CA 1
ATOM 786 C C . VAL A 1 96 ? -8.871 10.837 1.520 1.00 95.12 96 VAL A C 1
ATOM 788 O O . VAL A 1 96 ? -8.724 11.667 0.632 1.00 95.12 96 VAL A O 1
ATOM 791 N N . LEU A 1 97 ? -8.194 10.912 2.665 1.00 91.38 97 LEU A N 1
ATOM 792 C CA . LEU A 1 97 ? -7.254 11.994 2.958 1.00 91.38 97 LEU A CA 1
ATOM 793 C C . LEU A 1 97 ? -6.160 12.089 1.895 1.00 91.38 97 LEU A C 1
ATOM 795 O O . LEU A 1 97 ? -5.874 13.189 1.433 1.00 91.38 97 LEU A O 1
ATOM 799 N N . GLU A 1 98 ? -5.617 10.959 1.437 1.00 90.88 98 GLU A N 1
ATOM 800 C CA . GLU A 1 98 ? -4.669 10.953 0.322 1.00 90.88 98 GLU A CA 1
ATOM 801 C C . GLU A 1 98 ? -5.262 11.626 -0.924 1.00 90.88 98 GLU A C 1
ATOM 803 O O . GLU A 1 98 ? -4.636 12.508 -1.501 1.00 90.88 98 GLU A O 1
ATOM 808 N N . GLN A 1 99 ? -6.475 11.252 -1.337 1.00 91.38 99 GLN A N 1
ATOM 809 C CA . GLN A 1 99 ? -7.066 11.769 -2.570 1.00 91.38 99 GLN A CA 1
ATOM 810 C C . GLN A 1 99 ? -7.470 13.250 -2.486 1.00 91.38 99 GLN A C 1
ATOM 812 O O . GLN A 1 99 ? -7.547 13.916 -3.519 1.00 91.38 99 GLN A O 1
ATOM 817 N N . PHE A 1 100 ? -7.758 13.751 -1.285 1.00 89.19 100 PHE A N 1
ATOM 818 C CA . PHE A 1 100 ? -8.195 15.130 -1.057 1.00 89.19 100 PHE A CA 1
ATOM 819 C C . PHE A 1 100 ? -7.042 16.102 -0.776 1.00 89.19 100 PHE A C 1
ATOM 821 O O . PHE A 1 100 ? -7.207 17.299 -1.008 1.00 89.19 100 PHE A O 1
ATOM 828 N N . VAL A 1 101 ? -5.915 15.615 -0.250 1.00 7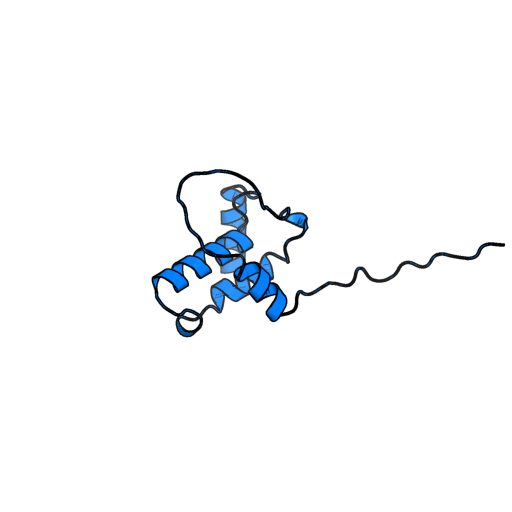8.69 101 VAL A N 1
ATOM 829 C CA . VAL A 1 101 ? -4.753 16.439 0.135 1.00 78.69 101 VAL A CA 1
ATOM 830 C C . VAL A 1 101 ? -3.628 16.392 -0.915 1.00 78.69 101 VAL A C 1
ATOM 832 O O . VAL A 1 101 ? -2.725 17.227 -0.861 1.00 78.69 101 VAL A O 1
ATOM 835 N N . ALA A 1 102 ? -3.679 15.448 -1.864 1.00 59.81 102 ALA A N 1
ATOM 836 C CA . ALA A 1 102 ? -2.720 15.315 -2.968 1.00 59.81 102 ALA A CA 1
ATOM 837 C C . ALA A 1 102 ? -2.829 16.407 -4.045 1.00 59.81 102 ALA A C 1
ATOM 839 O O . ALA A 1 102 ? -3.959 16.842 -4.365 1.00 59.81 102 ALA A O 1
#

Nearest PDB structures (foldseek):
  3lhr-assembly1_A  TM=9.390E-01  e=3.298E-06  Homo sapiens
  4e6s-assembly1_A-2  TM=9.454E-01  e=1.706E-04  Mus musculus
  4bhx-assembly1_A  TM=9.277E-01  e=6.891E-04  Homo sapiens

Foldseek 3Di:
DDDDDDDDDPDPCPPDPVVVVVVVPPDDDDDPDDDDDDDPDLVPDPDLVVLVVCLVPDDPVVDPDDVRSVVSNVVSLCNNQVCVPDDPVRSVVVVVCVVVVD

Mean predicted aligned error: 14.17 Å

pLDDT: mean 73.92, std 22.83, range [35.03, 97.94]

Solvent-accessible surface area (backbone atoms only — not comparable to full-atom values): 6683 Å² total; per-residue (Å²): 138,90,85,82,92,79,90,81,75,86,71,79,78,70,72,49,74,71,53,50,47,48,66,73,56,67,63,94,73,92,73,98,79,79,88,87,89,80,76,73,56,76,89,77,51,75,65,36,66,60,31,44,52,49,50,72,66,62,52,76,84,82,31,97,42,72,70,53,39,53,52,51,46,49,49,27,47,42,60,33,52,35,68,92,84,38,53,72,69,54,42,48,48,54,55,48,50,50,70,73,73,105

InterPro domains:
  IPR003309 SCAN domain [PF02023] (48-101)
  IPR003309 SCAN domain [PS50804] (52-102)
  IPR003309 SCAN domain [SM00431] (48-102)
  IPR038269 SCAN domain superfamily [G3DSA:1.10.4020.10] (44-102)
  IPR050916 SCAN domain and C2H2-type zinc finger [PTHR45935] (30-101)

Organism: Pongo abelii (NCBI:txid9601)

Secondary structure (DSSP, 8-state):
----------------HHHHHHHHTS-----S---------GGGSPPHHHHHHHHHH--GGGSSSHHHHHHHHHHHHHHHH-TTTS-HHHHHHHHHHHHHH-

Radius of gyration: 17.8 Å; Cα contacts (8 Å, |Δi|>4): 36; chains: 1; bounding box: 44×40×57 Å